Protein AF-A0A919XTB6-F1 (afdb_monomer_lite)

Sequence (70 aa):
MTIKETAEYLNLTEAEVKAIIIGGDTVLRTTGVYSGKLFPVIRIESENYVSTEGLKEWLLDSTLQRKEYR

Structure (mmCIF, N/CA/C/O backbone):
data_AF-A0A919XTB6-F1
#
_entry.id   AF-A0A919XTB6-F1
#
loop_
_atom_site.group_PDB
_atom_site.id
_atom_site.type_symbol
_atom_site.label_atom_id
_atom_site.label_alt_id
_atom_site.label_comp_id
_atom_site.label_asym_id
_atom_site.label_entity_id
_atom_site.label_seq_id
_atom_site.pdbx_PDB_ins_code
_atom_site.Cartn_x
_atom_site.Cartn_y
_atom_site.Cartn_z
_atom_site.occupancy
_atom_site.B_iso_or_equiv
_atom_site.auth_seq_id
_atom_site.auth_comp_id
_atom_site.auth_asym_id
_atom_site.auth_atom_id
_atom_site.pdbx_PDB_model_num
ATOM 1 N N . MET A 1 1 ? -11.075 -2.144 -0.262 1.00 92.19 1 MET A N 1
ATOM 2 C CA . MET A 1 1 ? -10.694 -1.980 1.153 1.00 92.19 1 MET A CA 1
ATOM 3 C C . MET A 1 1 ? -10.269 -0.550 1.404 1.00 92.19 1 MET A C 1
ATOM 5 O O . MET A 1 1 ? -9.646 0.042 0.535 1.00 92.19 1 MET A O 1
ATOM 9 N N . THR A 1 2 ? -10.590 0.008 2.559 1.00 94.81 2 THR A N 1
ATOM 10 C CA . THR A 1 2 ? -10.049 1.296 3.007 1.00 94.81 2 THR A CA 1
ATOM 11 C C . THR A 1 2 ? -8.577 1.150 3.410 1.00 94.81 2 THR A C 1
ATOM 13 O O . THR A 1 2 ? -8.056 0.037 3.537 1.00 94.81 2 THR A O 1
ATOM 16 N N . ILE A 1 3 ? -7.886 2.269 3.645 1.00 94.75 3 ILE A N 1
ATOM 17 C CA . ILE A 1 3 ? -6.513 2.250 4.185 1.00 94.75 3 ILE A CA 1
ATOM 18 C C . ILE A 1 3 ? -6.461 1.543 5.540 1.00 94.75 3 ILE A C 1
ATOM 20 O O . ILE A 1 3 ? -5.549 0.754 5.767 1.00 94.75 3 ILE A O 1
ATOM 24 N N . LYS A 1 4 ? -7.460 1.770 6.398 1.00 95.69 4 LYS A N 1
ATOM 25 C CA . LYS A 1 4 ? -7.556 1.125 7.708 1.00 95.69 4 LYS A CA 1
ATOM 26 C C . LYS A 1 4 ? -7.661 -0.396 7.589 1.00 95.69 4 LYS A C 1
ATOM 28 O O . LYS A 1 4 ? -6.844 -1.109 8.156 1.00 95.69 4 LYS A O 1
ATOM 33 N N . GLU A 1 5 ? -8.603 -0.887 6.786 1.00 96.44 5 GLU A N 1
ATOM 34 C CA . GLU A 1 5 ? -8.769 -2.331 6.549 1.00 96.44 5 GLU A CA 1
ATOM 35 C C . GLU A 1 5 ? -7.509 -2.954 5.931 1.00 96.44 5 GLU A C 1
ATOM 37 O O . GLU A 1 5 ? -7.155 -4.094 6.213 1.00 96.44 5 GLU A O 1
ATOM 42 N N . THR A 1 6 ? -6.814 -2.202 5.075 1.00 96.19 6 THR A N 1
ATOM 43 C CA . THR A 1 6 ? -5.565 -2.647 4.444 1.00 96.19 6 THR A CA 1
ATOM 44 C C . THR A 1 6 ? -4.423 -2.738 5.447 1.00 96.19 6 THR A C 1
ATOM 46 O O . THR A 1 6 ? -3.663 -3.701 5.413 1.00 96.19 6 THR A O 1
ATOM 49 N N . ALA A 1 7 ? -4.320 -1.765 6.350 1.00 96.44 7 ALA A N 1
ATOM 50 C CA . ALA A 1 7 ? -3.350 -1.762 7.434 1.00 96.44 7 ALA A CA 1
ATOM 51 C C . ALA A 1 7 ? -3.566 -2.973 8.354 1.00 96.44 7 ALA A C 1
ATOM 53 O O . ALA A 1 7 ? -2.639 -3.745 8.582 1.00 96.44 7 ALA A O 1
ATOM 54 N N . GLU A 1 8 ? -4.813 -3.216 8.764 1.00 96.88 8 GLU A N 1
ATOM 55 C CA . GLU A 1 8 ? -5.190 -4.390 9.558 1.00 96.88 8 GLU A CA 1
ATOM 56 C C . GLU A 1 8 ? -4.856 -5.704 8.832 1.00 96.88 8 GLU A C 1
ATOM 58 O O . GLU A 1 8 ? -4.239 -6.593 9.416 1.00 96.88 8 GLU A O 1
ATOM 63 N N . TYR A 1 9 ? -5.189 -5.816 7.542 1.00 95.06 9 TYR A N 1
ATOM 64 C CA . TYR A 1 9 ? -4.912 -7.014 6.742 1.00 95.06 9 TYR A CA 1
ATOM 65 C C . TYR A 1 9 ? -3.414 -7.318 6.598 1.00 95.06 9 TYR A C 1
ATOM 67 O O . TYR A 1 9 ? -3.010 -8.479 6.638 1.00 95.06 9 TYR A O 1
ATOM 75 N N . LEU A 1 10 ? -2.587 -6.287 6.414 1.00 93.75 10 LEU A N 1
ATOM 76 C CA . LEU A 1 10 ? -1.136 -6.429 6.270 1.00 93.75 10 LEU A CA 1
ATOM 77 C C . LEU A 1 10 ? -0.403 -6.489 7.617 1.00 93.75 10 LEU A C 1
ATOM 79 O O . LEU A 1 10 ? 0.813 -6.673 7.626 1.00 93.75 10 LEU A O 1
ATOM 83 N N . ASN A 1 11 ? -1.123 -6.339 8.734 1.00 96.19 11 ASN A N 1
ATOM 84 C CA . ASN A 1 11 ? -0.555 -6.160 10.067 1.00 96.19 11 ASN A CA 1
ATOM 85 C C . ASN A 1 11 ? 0.455 -4.993 10.121 1.00 96.19 11 ASN A C 1
ATOM 87 O O . ASN A 1 11 ? 1.551 -5.116 10.668 1.00 96.19 11 ASN A O 1
ATOM 91 N N . LEU A 1 12 ? 0.070 -3.870 9.511 1.00 95.25 12 LEU A N 1
ATOM 92 C CA . LEU A 1 12 ? 0.801 -2.605 9.456 1.00 95.25 12 LEU A CA 1
ATOM 93 C C . LEU A 1 12 ? -0.035 -1.485 10.084 1.00 95.25 12 LEU A C 1
ATOM 95 O O . LEU A 1 12 ? -1.236 -1.614 10.313 1.00 95.25 12 LEU A O 1
ATOM 99 N N . THR A 1 13 ? 0.590 -0.339 10.315 1.00 96.94 13 THR A N 1
ATOM 100 C CA . THR A 1 13 ? -0.096 0.913 10.631 1.00 96.94 13 THR A CA 1
ATOM 101 C C . THR A 1 13 ? -0.604 1.598 9.360 1.00 96.94 13 THR A C 1
ATOM 103 O O . THR A 1 13 ? -0.044 1.450 8.271 1.00 96.94 13 THR A O 1
ATOM 106 N N . GLU A 1 14 ? -1.639 2.435 9.479 1.00 95.62 14 GLU A N 1
ATOM 107 C CA . GLU A 1 14 ? -2.099 3.256 8.348 1.00 95.62 14 GLU A CA 1
ATOM 108 C C . GLU A 1 14 ? -0.998 4.178 7.800 1.00 95.62 14 GLU A C 1
ATOM 110 O O . GLU A 1 14 ? -1.001 4.511 6.614 1.00 95.62 14 GLU A O 1
ATOM 115 N N . ALA A 1 15 ? -0.066 4.610 8.657 1.00 95.50 15 ALA A N 1
ATOM 116 C CA . ALA A 1 15 ? 1.067 5.439 8.263 1.00 95.50 15 ALA A CA 1
ATOM 117 C C . ALA A 1 15 ? 2.033 4.673 7.349 1.00 95.50 15 ALA A C 1
ATOM 119 O O . ALA A 1 15 ? 2.441 5.208 6.322 1.00 95.50 15 ALA A O 1
ATOM 120 N N . GLU A 1 16 ? 2.334 3.413 7.667 1.00 95.50 16 GLU A N 1
ATOM 121 C CA . GLU A 1 16 ? 3.174 2.548 6.829 1.00 95.50 16 GLU A CA 1
ATOM 122 C C . GLU A 1 16 ? 2.508 2.246 5.482 1.00 95.50 16 GLU A C 1
ATOM 124 O O . GLU A 1 16 ? 3.157 2.332 4.440 1.00 95.50 16 GLU A O 1
ATOM 129 N N . VAL A 1 17 ? 1.194 1.994 5.463 1.00 95.00 17 VAL A N 1
ATOM 130 C CA . VAL A 1 17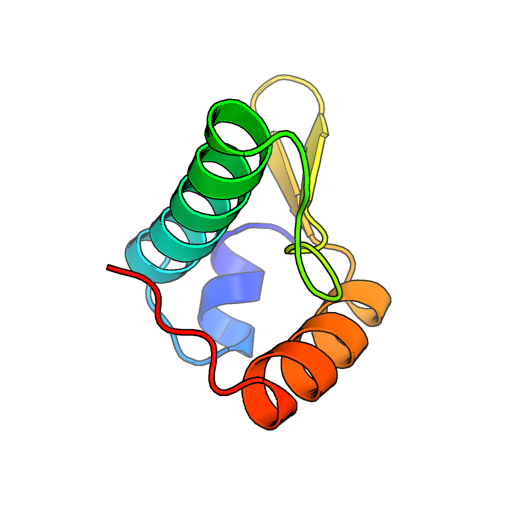 ? 0.448 1.828 4.201 1.00 95.00 17 VAL A CA 1
ATOM 131 C C . VAL A 1 17 ? 0.525 3.097 3.345 1.00 95.00 17 VAL A C 1
ATOM 133 O O . VAL A 1 17 ? 0.747 3.026 2.136 1.00 95.00 17 VAL A O 1
ATOM 136 N N . LYS A 1 18 ? 0.399 4.278 3.960 1.00 94.25 18 LYS A N 1
ATOM 137 C CA . LYS A 1 18 ? 0.560 5.560 3.256 1.00 94.25 18 LYS A CA 1
ATOM 138 C C . LYS A 1 18 ? 1.991 5.765 2.755 1.00 94.25 18 LYS A C 1
ATOM 140 O O . LYS A 1 18 ? 2.155 6.248 1.638 1.00 94.25 18 LYS A O 1
ATOM 145 N N . ALA A 1 19 ? 3.007 5.374 3.523 1.00 94.38 19 ALA A N 1
ATOM 146 C CA . ALA A 1 19 ? 4.407 5.447 3.105 1.00 94.38 19 ALA A CA 1
ATOM 147 C C . ALA A 1 19 ? 4.674 4.578 1.865 1.00 94.38 19 ALA A C 1
ATOM 149 O O . ALA A 1 19 ? 5.328 5.032 0.928 1.00 94.38 19 ALA A O 1
ATOM 150 N N . ILE A 1 20 ? 4.086 3.378 1.795 1.00 93.88 20 ILE A N 1
ATOM 151 C CA . ILE A 1 20 ? 4.160 2.510 0.609 1.00 93.88 20 ILE A CA 1
ATOM 152 C C . ILE A 1 20 ? 3.566 3.205 -0.624 1.00 93.88 20 ILE A C 1
ATOM 154 O O . ILE A 1 20 ? 4.191 3.218 -1.689 1.00 93.88 20 ILE A O 1
ATOM 158 N N . ILE A 1 21 ? 2.382 3.815 -0.482 1.00 92.25 21 ILE A N 1
ATOM 159 C CA . ILE A 1 21 ? 1.717 4.548 -1.571 1.00 92.25 21 ILE A CA 1
ATOM 160 C C . ILE A 1 21 ? 2.593 5.719 -2.043 1.00 92.25 21 ILE A C 1
ATOM 162 O O . ILE A 1 21 ? 2.888 5.838 -3.231 1.00 92.25 21 ILE A O 1
ATOM 166 N N . ILE A 1 22 ? 3.063 6.551 -1.109 1.00 92.06 22 ILE A N 1
ATOM 167 C CA . ILE A 1 22 ? 3.876 7.739 -1.404 1.00 92.06 22 ILE A CA 1
ATOM 168 C C . ILE A 1 22 ? 5.216 7.352 -2.040 1.00 92.06 22 ILE A C 1
ATOM 170 O O . ILE A 1 22 ? 5.649 7.989 -3.003 1.00 92.06 22 ILE A O 1
ATOM 174 N N . GLY A 1 23 ? 5.873 6.310 -1.529 1.00 90.00 23 GLY A N 1
ATOM 175 C CA . GLY A 1 23 ? 7.133 5.810 -2.069 1.00 90.00 23 GLY A CA 1
ATOM 176 C C . GLY A 1 23 ? 6.977 5.309 -3.505 1.00 90.00 23 GLY A C 1
ATOM 177 O O . GLY A 1 23 ? 7.784 5.656 -4.367 1.00 90.00 23 GLY A O 1
ATOM 178 N N . GLY A 1 24 ? 5.899 4.568 -3.789 1.00 87.00 24 GLY A N 1
ATOM 179 C CA . GLY A 1 24 ? 5.568 4.115 -5.143 1.00 87.00 24 GLY A CA 1
ATOM 180 C C . GLY A 1 24 ? 5.348 5.266 -6.127 1.00 87.00 24 GLY A C 1
ATOM 181 O O . GLY A 1 24 ? 5.972 5.299 -7.192 1.00 87.00 24 GLY A O 1
ATOM 182 N N . ASP A 1 25 ? 4.529 6.244 -5.737 1.00 86.62 25 ASP A N 1
ATOM 183 C CA . ASP A 1 25 ? 4.249 7.438 -6.540 1.00 86.62 25 ASP A CA 1
ATOM 184 C C . ASP A 1 25 ? 5.503 8.284 -6.779 1.00 86.62 25 ASP A C 1
ATOM 186 O O . ASP A 1 25 ? 5.704 8.815 -7.872 1.00 86.62 25 ASP A O 1
ATOM 190 N N . THR A 1 26 ? 6.368 8.405 -5.769 1.00 87.31 26 THR A N 1
ATOM 191 C CA . THR A 1 26 ? 7.620 9.162 -5.871 1.00 87.31 26 THR A CA 1
ATOM 192 C C . THR A 1 26 ? 8.556 8.529 -6.891 1.00 87.31 26 THR A C 1
ATOM 194 O O . THR A 1 26 ? 9.077 9.239 -7.751 1.00 87.31 26 THR A O 1
ATOM 197 N N . VAL A 1 27 ? 8.736 7.203 -6.853 1.00 85.50 27 VAL A N 1
ATOM 198 C CA . VAL A 1 27 ? 9.526 6.482 -7.863 1.00 85.50 27 VAL A CA 1
ATOM 199 C C . VAL A 1 27 ? 8.946 6.727 -9.253 1.00 85.50 27 VAL A C 1
ATOM 201 O O . VAL A 1 27 ? 9.656 7.219 -10.123 1.00 85.50 27 VAL A O 1
ATOM 204 N N . LEU A 1 28 ? 7.645 6.495 -9.452 1.00 84.75 28 LEU A N 1
ATOM 205 C CA . LEU A 1 28 ? 7.017 6.672 -10.763 1.00 84.75 28 LEU A CA 1
ATOM 206 C C . LEU A 1 28 ? 7.168 8.106 -11.301 1.00 84.75 28 LEU A C 1
ATOM 208 O O . LEU A 1 28 ? 7.445 8.292 -12.483 1.00 84.75 28 LEU A O 1
ATOM 212 N N . ARG A 1 29 ? 7.029 9.123 -10.443 1.00 84.81 29 ARG A N 1
ATOM 213 C CA . ARG A 1 29 ? 7.195 10.536 -10.827 1.00 84.81 29 ARG A CA 1
ATOM 214 C C . ARG A 1 29 ? 8.638 10.915 -11.145 1.00 84.81 29 ARG A C 1
ATOM 216 O O . ARG A 1 29 ? 8.854 11.787 -11.979 1.00 84.81 29 ARG A O 1
ATOM 223 N N . THR A 1 30 ? 9.610 10.319 -10.458 1.00 84.00 30 THR A N 1
ATOM 224 C CA . THR A 1 30 ? 11.029 10.687 -10.590 1.00 84.00 30 THR A CA 1
ATOM 225 C C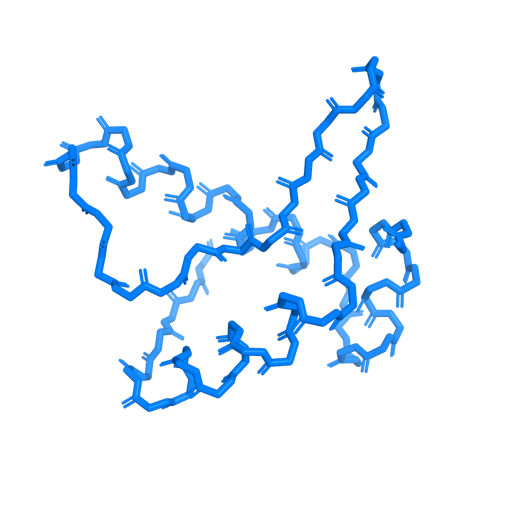 . THR A 1 30 ? 11.716 9.967 -11.739 1.00 84.00 30 THR A C 1
ATOM 227 O O . THR A 1 30 ? 12.532 10.570 -12.431 1.00 84.00 30 THR A O 1
ATOM 230 N N . THR A 1 31 ? 11.386 8.697 -11.967 1.00 79.94 31 THR A N 1
ATOM 231 C CA . THR A 1 31 ? 12.042 7.864 -12.983 1.00 79.94 31 THR A CA 1
ATOM 232 C C . THR A 1 31 ? 11.182 7.660 -14.228 1.00 79.94 31 THR A C 1
ATOM 234 O O . THR A 1 31 ? 11.694 7.208 -15.249 1.00 79.94 31 THR A O 1
ATOM 237 N N . GLY A 1 32 ? 9.873 7.933 -14.154 1.00 79.62 32 GLY A N 1
ATOM 238 C CA . GLY A 1 32 ? 8.906 7.593 -15.203 1.00 79.62 32 GLY A CA 1
ATOM 239 C C . GLY A 1 32 ? 8.668 6.086 -15.366 1.00 79.62 32 GLY A C 1
ATOM 240 O O . GLY A 1 32 ? 7.872 5.681 -16.209 1.00 79.62 32 GLY A O 1
ATOM 241 N N . VAL A 1 33 ? 9.349 5.249 -14.575 1.00 76.12 33 VAL A N 1
ATOM 242 C CA . VAL A 1 33 ? 9.334 3.789 -14.693 1.00 76.12 33 VAL A CA 1
ATOM 243 C C . VAL A 1 33 ? 9.235 3.172 -13.308 1.00 76.12 33 VAL A C 1
ATOM 245 O O . VAL A 1 33 ? 10.080 3.400 -12.443 1.00 76.12 33 VAL A O 1
ATOM 248 N N . TYR A 1 34 ? 8.226 2.330 -13.116 1.00 76.56 34 TYR A N 1
ATOM 249 C CA . TYR A 1 34 ? 8.083 1.544 -11.902 1.00 76.56 34 TYR A CA 1
ATOM 250 C C . TYR A 1 34 ? 8.421 0.078 -12.179 1.00 76.56 34 TYR A C 1
ATOM 252 O O . TYR A 1 34 ? 7.879 -0.522 -13.106 1.00 76.56 34 TYR A O 1
ATOM 260 N N . SER A 1 35 ? 9.321 -0.501 -11.380 1.00 79.25 35 SER A N 1
ATOM 261 C CA . SER A 1 35 ? 9.636 -1.929 -11.467 1.00 79.25 35 SER A CA 1
ATOM 262 C C . SER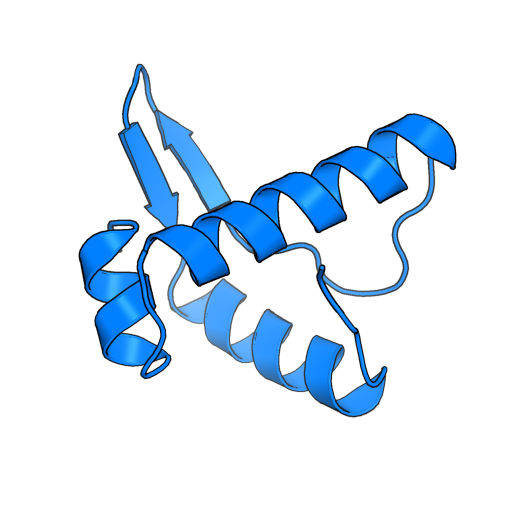 A 1 35 ? 8.584 -2.748 -10.718 1.00 79.25 35 SER A C 1
ATOM 264 O O . SER A 1 35 ? 8.386 -2.589 -9.508 1.00 79.25 35 SER A O 1
ATOM 266 N N . GLY A 1 36 ? 7.911 -3.646 -11.439 1.00 85.69 36 GLY A N 1
ATOM 267 C CA . GLY A 1 36 ? 6.892 -4.536 -10.887 1.00 85.69 36 GLY A CA 1
ATOM 268 C C . GLY A 1 36 ? 5.497 -3.939 -10.776 1.00 85.69 36 GLY A C 1
ATOM 269 O O . GLY A 1 36 ? 5.140 -2.982 -11.460 1.00 85.69 36 GLY A O 1
ATOM 270 N N . LYS A 1 37 ? 4.697 -4.522 -9.882 1.00 89.88 37 LYS A N 1
ATOM 271 C CA . LYS A 1 37 ? 3.332 -4.082 -9.593 1.00 89.88 37 LYS A CA 1
ATOM 272 C C . LYS A 1 37 ? 3.342 -2.918 -8.612 1.00 89.88 37 LYS A C 1
ATOM 274 O O . LYS A 1 37 ? 3.999 -2.987 -7.572 1.00 89.88 37 LYS A O 1
ATOM 279 N N . LEU A 1 38 ? 2.613 -1.858 -8.957 1.00 89.50 38 LEU A N 1
ATOM 280 C CA . LEU A 1 38 ? 2.338 -0.725 -8.073 1.00 89.50 38 LEU A CA 1
ATOM 281 C C . LEU A 1 38 ? 1.373 -1.128 -6.962 1.00 89.50 38 LEU A C 1
ATOM 283 O O . LEU A 1 38 ? 0.609 -2.087 -7.104 1.00 89.50 38 LEU A O 1
ATOM 287 N N . PHE A 1 39 ? 1.401 -0.369 -5.866 1.00 93.75 39 PHE A N 1
ATOM 288 C CA . PHE A 1 39 ? 0.417 -0.545 -4.811 1.00 93.75 39 PHE A CA 1
ATOM 289 C C . PHE A 1 39 ? -0.987 -0.293 -5.394 1.00 93.75 39 PHE A C 1
ATOM 291 O O . PHE A 1 39 ? -1.201 0.744 -6.025 1.00 93.75 39 PHE A O 1
ATOM 298 N N . PRO A 1 40 ? -1.940 -1.224 -5.236 1.00 94.62 40 PRO A N 1
ATOM 299 C CA . PRO A 1 40 ? -3.183 -1.256 -6.006 1.00 94.62 40 PRO A CA 1
ATOM 300 C C . PRO A 1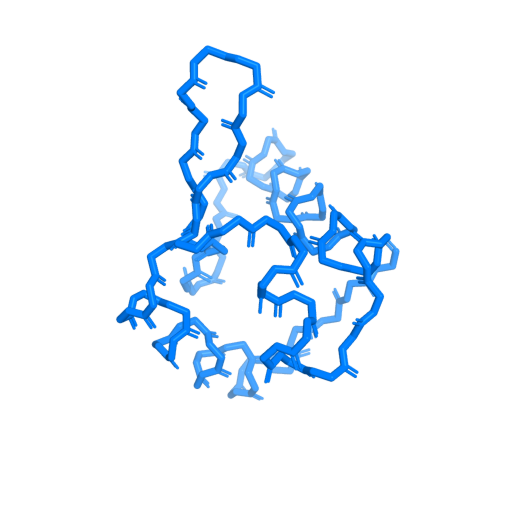 40 ? -4.251 -0.373 -5.357 1.00 94.62 40 PRO A C 1
ATOM 302 O O . PRO A 1 40 ? -5.308 -0.847 -4.929 1.00 94.62 40 PRO A O 1
ATOM 305 N N . VAL A 1 41 ? -3.938 0.917 -5.257 1.00 94.44 41 VAL A N 1
ATOM 306 C CA . VAL A 1 41 ? -4.801 1.953 -4.696 1.00 94.44 41 VAL A CA 1
ATOM 307 C C . VAL A 1 41 ? -5.448 2.773 -5.807 1.00 94.44 41 VAL A C 1
ATOM 309 O O . VAL A 1 41 ? -4.816 3.135 -6.797 1.00 94.44 41 VAL A O 1
ATOM 312 N N . ILE A 1 42 ? -6.720 3.094 -5.616 1.00 93.38 42 ILE A N 1
ATOM 313 C CA . ILE A 1 42 ? -7.443 4.113 -6.365 1.00 93.38 42 ILE A CA 1
ATOM 314 C C . ILE A 1 42 ? -7.923 5.186 -5.395 1.00 93.38 42 ILE A C 1
ATOM 316 O O . ILE A 1 42 ? -8.185 4.912 -4.221 1.00 93.38 42 ILE A O 1
ATOM 320 N N . ARG A 1 43 ? -8.074 6.408 -5.899 1.00 91.50 43 ARG A N 1
ATOM 321 C CA . ARG A 1 43 ? -8.656 7.515 -5.145 1.00 91.50 43 ARG A CA 1
ATOM 322 C C . ARG A 1 43 ? -10.012 7.871 -5.736 1.00 91.50 43 ARG A C 1
ATOM 324 O O . ARG A 1 43 ? -10.090 8.193 -6.920 1.00 91.50 43 ARG A O 1
ATOM 331 N N . ILE A 1 44 ? -11.054 7.824 -4.914 1.00 91.06 44 ILE A N 1
ATOM 332 C CA . ILE A 1 44 ? -12.407 8.261 -5.264 1.00 91.06 44 ILE A CA 1
ATOM 333 C C . ILE A 1 44 ? -12.713 9.452 -4.361 1.00 91.06 44 ILE A C 1
ATOM 335 O O . ILE A 1 44 ? -12.735 9.314 -3.142 1.00 91.06 44 ILE A O 1
ATOM 339 N N . GLU A 1 45 ? -12.869 10.633 -4.960 1.00 89.38 45 GLU A N 1
ATOM 340 C CA . GLU A 1 45 ? -12.949 11.908 -4.235 1.00 89.38 45 GLU A CA 1
ATOM 341 C C . GLU A 1 45 ? -11.766 12.102 -3.261 1.00 89.38 45 GLU A C 1
ATOM 343 O O . GLU A 1 45 ? -10.617 12.244 -3.696 1.00 89.38 45 GLU A O 1
ATOM 348 N N . SER A 1 46 ? -12.042 12.120 -1.955 1.00 87.06 46 SER A N 1
ATOM 349 C CA . SER A 1 46 ? -11.074 12.259 -0.863 1.00 87.06 46 SER A CA 1
ATOM 350 C C . SER A 1 46 ? -10.668 10.923 -0.232 1.00 87.06 46 SER A C 1
ATOM 352 O O . SER A 1 46 ? -9.793 10.901 0.636 1.00 87.06 46 SER A O 1
ATOM 354 N N . GLU A 1 47 ? -11.254 9.809 -0.670 1.00 89.38 47 GLU A N 1
ATOM 355 C CA . GLU A 1 47 ? -11.066 8.497 -0.062 1.00 89.38 47 GLU A CA 1
ATOM 35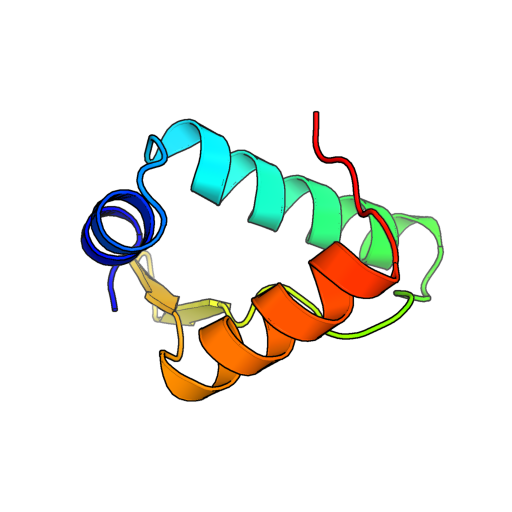6 C C . GLU A 1 47 ? -10.186 7.577 -0.913 1.00 89.38 47 GLU A C 1
ATOM 358 O O . GLU A 1 47 ? -10.216 7.586 -2.146 1.00 89.38 47 GLU A O 1
ATOM 363 N N . ASN A 1 48 ? -9.378 6.762 -0.231 1.00 91.69 48 ASN A N 1
ATOM 364 C CA . ASN A 1 48 ? -8.487 5.795 -0.862 1.00 91.69 48 ASN A CA 1
ATOM 365 C C . ASN A 1 48 ? -9.051 4.387 -0.705 1.00 91.69 48 ASN A C 1
ATOM 367 O O . ASN A 1 48 ? -9.332 3.939 0.411 1.00 91.69 48 ASN A O 1
ATOM 371 N N . TYR A 1 49 ? -9.133 3.682 -1.827 1.00 94.31 49 TYR A N 1
ATOM 372 C CA . TYR A 1 49 ? -9.628 2.321 -1.911 1.00 94.31 49 TYR A CA 1
ATOM 373 C C . TYR A 1 49 ? -8.560 1.411 -2.504 1.00 94.31 49 TYR A C 1
ATOM 375 O O . TYR A 1 49 ? -7.955 1.715 -3.524 1.00 94.31 49 TYR A O 1
ATOM 383 N N . VAL A 1 50 ? -8.345 0.271 -1.867 1.00 95.88 50 VAL A N 1
ATOM 384 C CA . VAL A 1 50 ? -7.362 -0.737 -2.251 1.00 95.88 50 VAL A CA 1
ATOM 385 C C . VAL A 1 50 ? -8.083 -1.971 -2.780 1.00 95.88 50 VAL A C 1
ATOM 387 O O . VAL A 1 50 ? -9.022 -2.468 -2.144 1.00 95.88 50 VAL A O 1
ATOM 390 N N . SER A 1 51 ? -7.650 -2.466 -3.941 1.00 95.38 51 SER A N 1
ATOM 391 C CA . SER A 1 51 ? -8.131 -3.735 -4.499 1.00 95.38 51 SER A CA 1
ATOM 392 C C . SER A 1 51 ? -7.511 -4.910 -3.749 1.00 95.38 51 SER A C 1
ATOM 394 O O . SER A 1 51 ? -6.290 -5.034 -3.686 1.00 95.38 51 SER A O 1
ATOM 396 N N . THR A 1 52 ? -8.339 -5.804 -3.207 1.00 94.25 52 THR A N 1
ATOM 397 C CA . THR A 1 52 ? -7.867 -6.983 -2.464 1.00 94.25 52 THR A CA 1
ATOM 398 C C . THR A 1 52 ? -7.124 -7.975 -3.359 1.00 94.25 52 THR A C 1
ATOM 400 O O . THR A 1 52 ? -6.107 -8.529 -2.945 1.00 94.25 52 THR A O 1
ATOM 403 N N . GLU A 1 53 ? -7.604 -8.204 -4.584 1.00 94.56 53 GLU A N 1
ATOM 404 C CA . GLU A 1 53 ? -6.923 -9.081 -5.545 1.00 94.56 53 GLU A CA 1
ATOM 405 C C . GLU A 1 53 ? -5.581 -8.485 -5.955 1.00 94.56 53 GLU A C 1
ATOM 407 O O . GLU A 1 53 ? -4.549 -9.144 -5.822 1.00 94.56 53 GLU A O 1
ATOM 412 N N . GLY A 1 54 ? -5.576 -7.202 -6.328 1.00 94.44 54 GLY A N 1
ATOM 413 C CA . GLY A 1 54 ? -4.343 -6.495 -6.650 1.00 94.44 54 GLY A CA 1
ATOM 414 C C . GLY A 1 54 ? -3.354 -6.514 -5.486 1.00 94.44 54 GLY A C 1
ATOM 415 O O . GLY A 1 54 ? -2.152 -6.613 -5.713 1.00 94.44 54 GLY A O 1
ATOM 416 N N . LEU A 1 55 ? -3.831 -6.440 -4.235 1.00 94.75 55 LEU A N 1
ATOM 417 C CA . LEU A 1 55 ? -2.965 -6.376 -3.054 1.00 94.75 55 LEU A CA 1
ATOM 418 C C . LEU A 1 55 ? -2.186 -7.675 -2.857 1.00 94.75 55 LEU A C 1
ATOM 420 O O . LEU A 1 55 ? -1.003 -7.637 -2.524 1.00 94.75 55 LEU A O 1
ATOM 424 N N . LYS A 1 56 ? -2.821 -8.822 -3.113 1.00 95.12 56 LYS A N 1
ATOM 425 C CA . LYS A 1 56 ? -2.156 -10.131 -3.065 1.00 95.12 56 LYS A CA 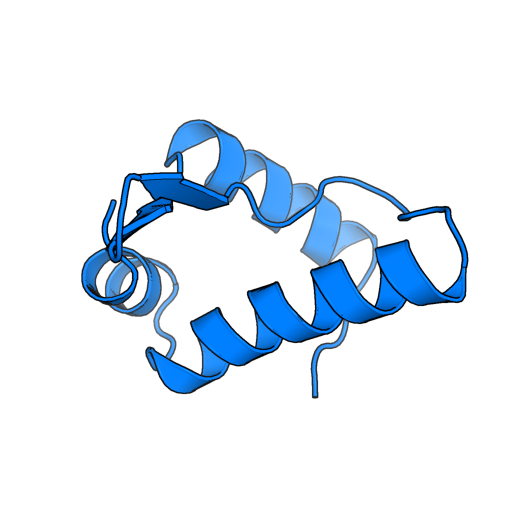1
ATOM 426 C C . LYS A 1 56 ? -1.069 -10.241 -4.128 1.00 95.12 56 LYS A C 1
ATOM 428 O O . LYS A 1 56 ? 0.035 -10.695 -3.837 1.00 95.12 56 LYS A O 1
ATOM 433 N N . GLU A 1 57 ? -1.367 -9.797 -5.345 1.00 95.38 57 GLU A N 1
ATOM 434 C CA . GLU A 1 57 ? -0.394 -9.806 -6.436 1.00 95.38 57 GLU A CA 1
ATOM 435 C C . GLU A 1 57 ? 0.771 -8.847 -6.174 1.00 95.38 57 GLU A C 1
ATOM 437 O O . GLU A 1 57 ? 1.927 -9.194 -6.413 1.00 95.38 57 GLU A O 1
ATOM 442 N N . TRP A 1 58 ? 0.469 -7.654 -5.660 1.00 95.25 58 TRP A N 1
ATOM 443 C CA . TRP A 1 58 ? 1.463 -6.669 -5.257 1.00 95.25 58 TRP A CA 1
ATOM 444 C C . TRP A 1 58 ? 2.371 -7.204 -4.148 1.00 95.25 58 TRP A C 1
ATOM 446 O O . TRP A 1 58 ? 3.580 -7.003 -4.215 1.00 95.25 58 TRP A O 1
ATOM 456 N N . LEU A 1 59 ? 1.824 -7.913 -3.155 1.00 94.44 59 LEU A N 1
ATOM 457 C CA . LEU A 1 59 ? 2.599 -8.476 -2.049 1.00 94.44 59 LEU A CA 1
ATOM 458 C C . LEU A 1 59 ? 3.589 -9.541 -2.541 1.00 94.44 59 LEU A C 1
ATOM 460 O O . LEU A 1 59 ? 4.761 -9.529 -2.158 1.00 94.44 59 LEU A O 1
ATOM 464 N N . LEU A 1 60 ? 3.143 -10.432 -3.431 1.00 94.62 60 LEU A N 1
ATOM 465 C CA . LEU A 1 60 ? 4.009 -11.438 -4.049 1.00 94.62 60 LEU A CA 1
ATOM 466 C C . LEU A 1 60 ? 5.135 -10.778 -4.860 1.00 94.62 60 LEU A C 1
ATOM 468 O O . LEU A 1 60 ? 6.304 -11.112 -4.695 1.00 94.62 60 LEU A O 1
ATOM 472 N N . ASP A 1 61 ? 4.798 -9.809 -5.708 1.00 94.69 61 ASP A N 1
ATOM 473 C CA . ASP A 1 61 ? 5.783 -9.100 -6.528 1.00 94.69 61 ASP A CA 1
ATOM 474 C C . ASP A 1 61 ? 6.786 -8.305 -5.674 1.00 94.69 61 ASP A C 1
ATOM 476 O O . ASP A 1 61 ? 7.997 -8.358 -5.895 1.00 94.69 61 ASP A O 1
ATOM 480 N N . SER A 1 62 ? 6.294 -7.601 -4.655 1.00 92.56 62 SER A N 1
ATOM 481 C CA . SER A 1 62 ? 7.113 -6.752 -3.786 1.00 92.56 62 SER A CA 1
ATOM 482 C C . SER A 1 62 ? 8.077 -7.559 -2.927 1.00 92.56 62 SER A C 1
ATOM 484 O O . SER A 1 62 ? 9.213 -7.131 -2.722 1.00 92.56 62 SER A O 1
ATOM 486 N N . THR A 1 63 ? 7.664 -8.742 -2.467 1.00 92.06 63 THR A N 1
ATOM 487 C CA . THR A 1 63 ? 8.543 -9.655 -1.722 1.00 92.06 63 THR A CA 1
ATOM 488 C C . THR A 1 63 ? 9.614 -10.275 -2.620 1.00 92.06 63 THR A C 1
ATOM 490 O O . THR A 1 63 ? 10.780 -10.310 -2.224 1.00 92.06 63 THR A O 1
ATOM 493 N N . LEU A 1 64 ? 9.274 -10.674 -3.852 1.00 94.06 64 LEU A N 1
ATOM 494 C CA . LEU A 1 64 ? 10.245 -11.173 -4.837 1.00 94.06 64 LEU A CA 1
ATOM 495 C C . LEU A 1 64 ? 11.308 -10.127 -5.187 1.00 94.06 64 LEU A C 1
ATOM 497 O O . LEU A 1 64 ? 12.492 -10.448 -5.285 1.00 94.06 64 LEU A O 1
ATOM 501 N N . GLN A 1 65 ? 10.891 -8.871 -5.334 1.00 91.00 65 GLN A N 1
ATOM 502 C CA . GLN A 1 65 ? 11.783 -7.755 -5.646 1.00 91.00 65 GLN A CA 1
ATOM 503 C C . GLN A 1 65 ? 12.454 -7.138 -4.416 1.00 91.00 65 GLN A C 1
ATOM 505 O O . GLN A 1 65 ? 13.271 -6.235 -4.573 1.00 91.00 65 GLN A O 1
ATOM 510 N N . ARG A 1 66 ? 12.129 -7.615 -3.205 1.00 91.50 66 ARG A N 1
ATOM 511 C CA . ARG A 1 66 ? 12.631 -7.081 -1.928 1.00 91.50 66 ARG A CA 1
ATOM 512 C C . ARG A 1 66 ? 12.453 -5.562 -1.829 1.00 91.50 66 ARG A C 1
ATOM 514 O O . ARG A 1 66 ? 13.389 -4.842 -1.493 1.00 91.50 66 ARG A O 1
ATOM 521 N N . LYS A 1 67 ? 11.262 -5.070 -2.184 1.00 89.00 67 LYS A N 1
ATOM 522 C CA . LYS A 1 67 ? 10.979 -3.631 -2.173 1.00 89.00 67 LYS A CA 1
ATOM 523 C C . LYS A 1 67 ? 11.068 -3.093 -0.749 1.00 89.00 67 LYS A C 1
ATOM 525 O O . LYS A 1 67 ? 10.466 -3.645 0.169 1.00 89.00 67 LYS A O 1
ATOM 530 N N . GLU A 1 68 ? 11.788 -1.990 -0.599 1.00 88.88 68 GLU A N 1
ATOM 531 C CA . GLU A 1 68 ? 11.905 -1.247 0.650 1.00 88.88 68 GLU A CA 1
ATOM 532 C C . GLU A 1 68 ? 11.201 0.100 0.504 1.00 88.88 68 GLU A C 1
ATOM 534 O O . GLU A 1 68 ? 11.338 0.784 -0.513 1.00 88.88 68 GLU A O 1
ATOM 539 N N . TYR A 1 69 ? 10.462 0.482 1.539 1.00 86.75 69 TYR A N 1
ATOM 540 C CA . TYR A 1 69 ? 9.756 1.754 1.627 1.00 86.75 69 TYR A CA 1
ATOM 541 C C . TYR A 1 69 ? 10.214 2.448 2.912 1.00 86.75 69 TYR A C 1
ATOM 543 O O . TYR A 1 69 ? 10.419 1.783 3.929 1.00 86.75 69 TYR A O 1
ATOM 551 N N . ARG A 1 70 ? 10.447 3.759 2.841 1.00 75.94 70 ARG A N 1
ATOM 552 C CA . ARG A 1 70 ? 10.929 4.592 3.949 1.00 75.94 70 ARG A CA 1
ATOM 553 C C . ARG A 1 70 ? 9.965 5.735 4.201 1.00 75.94 70 ARG A C 1
ATOM 555 O O . ARG A 1 70 ? 9.398 6.228 3.199 1.00 75.94 70 ARG A O 1
#

pLDDT: mean 91.24, std 5.3, range [75.94, 96.94]

Foldseek 3Di:
DFLCVVCVVVVHDSVVSVQLLVQQVVCCVPVVDDDAQHQQWDDDPNTIDGDPVSNVRCVVRCVVVVDDTD

Radius of gyration: 11.58 Å; chains: 1; bounding box: 26×24×26 Å

Secondary structure (DSSP, 8-state):
-BHHHHHHHHT--HHHHHHHHHHHHHHHHHHS---SPPP-EEEETTEEEE-HHHHHHHHHHHHHTT----

Organism: NCBI:txid1274374